Protein AF-G2GWY9-F1 (afdb_monomer_lite)

Structure (mmCIF, N/CA/C/O backbone):
data_AF-G2GWY9-F1
#
_entry.id   AF-G2GWY9-F1
#
loop_
_atom_site.group_PDB
_atom_site.id
_atom_site.type_symbol
_atom_site.label_atom_id
_atom_site.label_alt_id
_atom_site.label_comp_id
_atom_site.label_asym_id
_atom_site.label_entity_id
_atom_site.label_seq_id
_atom_site.pdbx_PDB_ins_code
_atom_site.Cartn_x
_atom_site.Cartn_y
_atom_site.Cartn_z
_atom_site.occupancy
_atom_site.B_iso_or_equiv
_atom_site.auth_seq_id
_atom_site.auth_comp_id
_atom_site.auth_asym_id
_atom_site.auth_atom_id
_atom_site.pdbx_PDB_model_num
ATOM 1 N N . MET A 1 1 ? -8.619 1.370 -12.839 1.00 48.69 1 MET A N 1
ATOM 2 C CA . MET A 1 1 ? -7.905 0.790 -11.682 1.00 48.69 1 MET A CA 1
ATOM 3 C C . MET A 1 1 ? -6.491 1.363 -11.660 1.00 48.69 1 MET A C 1
ATOM 5 O O . MET A 1 1 ? -5.942 1.503 -12.750 1.00 48.69 1 MET A O 1
ATOM 9 N N . PRO A 1 2 ? -5.930 1.758 -10.501 1.00 54.81 2 PRO A N 1
ATOM 10 C CA . PRO A 1 2 ? -4.508 2.102 -10.383 1.00 54.81 2 PRO A CA 1
ATOM 11 C C . PRO A 1 2 ? -3.630 0.931 -10.850 1.00 54.81 2 PRO A C 1
ATOM 13 O O . PRO A 1 2 ? -4.006 -0.222 -10.647 1.00 54.81 2 PRO A O 1
ATOM 16 N N . ILE A 1 3 ? -2.492 1.213 -11.489 1.00 65.06 3 ILE A N 1
ATOM 17 C CA . ILE A 1 3 ? -1.574 0.176 -11.985 1.00 65.06 3 ILE A CA 1
ATOM 18 C C . ILE A 1 3 ? -0.613 -0.192 -10.854 1.00 65.06 3 ILE A C 1
ATOM 20 O O . ILE A 1 3 ? 0.190 0.644 -10.438 1.00 65.06 3 ILE A O 1
ATOM 24 N N . LEU A 1 4 ? -0.711 -1.427 -10.362 1.00 69.31 4 LEU A N 1
ATOM 25 C CA . LEU A 1 4 ? 0.259 -1.999 -9.433 1.00 69.31 4 LEU A CA 1
ATOM 26 C C . LEU A 1 4 ? 1.441 -2.571 -10.231 1.00 69.31 4 LEU A C 1
ATOM 28 O O . LEU A 1 4 ? 1.207 -3.274 -11.218 1.00 69.31 4 LEU A O 1
ATOM 32 N N . PRO A 1 5 ? 2.695 -2.302 -9.829 1.00 73.06 5 PRO A N 1
ATOM 33 C CA . PRO A 1 5 ? 3.853 -3.015 -10.357 1.00 73.06 5 PRO A CA 1
ATOM 34 C C . PRO A 1 5 ? 3.699 -4.543 -10.272 1.00 73.06 5 PRO A C 1
ATOM 36 O O . PRO A 1 5 ? 2.915 -5.063 -9.479 1.00 73.06 5 PRO A O 1
ATOM 39 N N . MET A 1 6 ? 4.456 -5.266 -11.099 1.00 80.75 6 MET A N 1
ATOM 40 C CA . MET A 1 6 ? 4.579 -6.723 -10.984 1.00 80.75 6 MET A CA 1
ATOM 41 C C . MET A 1 6 ? 5.172 -7.086 -9.620 1.00 80.75 6 MET A C 1
ATOM 43 O O . MET A 1 6 ? 6.232 -6.567 -9.268 1.00 80.75 6 MET A O 1
ATOM 47 N N . GLY A 1 7 ? 4.532 -7.990 -8.883 1.00 83.38 7 GLY A N 1
ATOM 48 C CA . GLY A 1 7 ? 5.047 -8.448 -7.593 1.00 83.38 7 GLY A CA 1
ATOM 49 C C . GLY A 1 7 ? 3.990 -9.094 -6.710 1.00 83.38 7 GLY A C 1
ATOM 50 O O . GLY A 1 7 ? 2.812 -9.137 -7.070 1.00 83.38 7 GLY A O 1
ATOM 51 N N . ASP A 1 8 ? 4.433 -9.581 -5.555 1.00 86.31 8 ASP A N 1
ATOM 52 C CA . ASP A 1 8 ? 3.576 -10.202 -4.550 1.00 86.31 8 ASP A CA 1
ATOM 53 C C . ASP A 1 8 ? 3.061 -9.155 -3.566 1.00 86.31 8 ASP A C 1
ATOM 55 O O . ASP A 1 8 ? 3.821 -8.349 -3.022 1.00 86.31 8 ASP A O 1
ATOM 59 N N . TYR A 1 9 ? 1.750 -9.171 -3.348 1.00 84.56 9 TYR A N 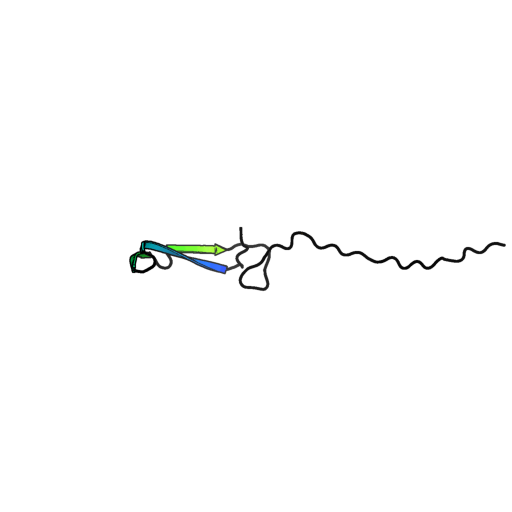1
ATOM 60 C CA . TYR A 1 9 ? 1.061 -8.233 -2.480 1.00 84.56 9 TYR A CA 1
ATOM 61 C C . TYR A 1 9 ? 0.274 -8.965 -1.407 1.00 84.56 9 TYR A C 1
ATOM 63 O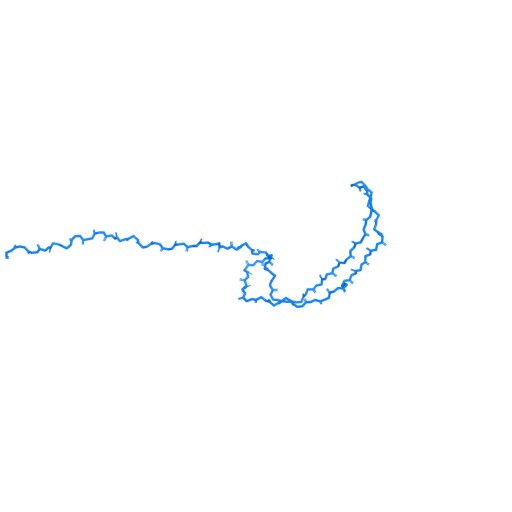 O . TYR A 1 9 ? -0.294 -10.035 -1.633 1.00 84.56 9 TYR A O 1
ATOM 71 N N . SER A 1 10 ? 0.203 -8.310 -0.252 1.00 89.31 10 SER A N 1
ATOM 72 C CA . SER A 1 10 ? -0.603 -8.721 0.884 1.00 89.31 10 SER A CA 1
ATOM 73 C C . SER A 1 10 ? -1.767 -7.766 1.107 1.00 89.31 10 SER A C 1
ATOM 75 O O . SER A 1 10 ? -1.585 -6.546 1.109 1.00 89.31 10 SER A O 1
ATOM 77 N N . ILE A 1 11 ? -2.959 -8.319 1.329 1.00 86.12 11 ILE A N 1
ATOM 78 C CA . ILE A 1 11 ? -4.125 -7.574 1.806 1.00 86.12 11 ILE A CA 1
ATOM 79 C C . ILE A 1 11 ? -4.294 -7.829 3.304 1.00 86.12 11 ILE A C 1
ATOM 81 O O . ILE A 1 11 ? -4.563 -8.953 3.728 1.00 86.12 11 ILE A O 1
ATOM 85 N N . CYS A 1 12 ? -4.208 -6.762 4.097 1.00 87.69 12 CYS A N 1
ATOM 86 C CA . CYS A 1 12 ? -4.629 -6.762 5.496 1.00 87.69 12 CYS A CA 1
ATOM 87 C C . CYS A 1 12 ? -6.097 -6.338 5.593 1.00 87.69 12 CYS A C 1
ATOM 89 O O . CYS A 1 12 ? -6.506 -5.358 4.967 1.00 87.69 12 CYS A O 1
ATOM 91 N N . ILE A 1 13 ? -6.879 -7.055 6.398 1.00 85.50 13 ILE A N 1
ATOM 92 C CA . ILE A 1 13 ? -8.294 -6.750 6.629 1.00 85.50 13 ILE A CA 1
ATOM 93 C C . ILE A 1 13 ? -8.455 -6.344 8.087 1.00 85.50 13 ILE A C 1
ATOM 95 O O . ILE A 1 13 ? -8.029 -7.068 8.987 1.00 85.50 13 ILE A O 1
ATOM 99 N N . ALA A 1 14 ? -9.086 -5.197 8.320 1.00 87.00 14 ALA A N 1
ATOM 100 C CA . ALA A 1 14 ? -9.389 -4.717 9.657 1.00 87.00 14 ALA A CA 1
ATOM 101 C C . ALA A 1 14 ? -10.852 -4.278 9.757 1.00 87.00 14 ALA A C 1
ATOM 103 O O . ALA A 1 14 ? -11.380 -3.631 8.852 1.00 87.00 14 ALA A O 1
ATOM 104 N N . ILE A 1 15 ? -11.485 -4.624 10.875 1.00 84.12 15 ILE A N 1
ATOM 105 C CA . ILE A 1 15 ? -12.806 -4.139 11.270 1.00 84.12 15 ILE A CA 1
ATOM 106 C C . ILE A 1 15 ? -12.611 -3.318 12.537 1.00 84.12 15 ILE A C 1
ATOM 108 O O . ILE A 1 15 ? -12.090 -3.818 13.538 1.00 84.12 15 ILE A O 1
ATOM 112 N N . ALA A 1 16 ? -13.028 -2.061 12.485 1.00 85.88 16 ALA A N 1
ATOM 113 C CA . ALA A 1 16 ? -12.967 -1.142 13.606 1.00 85.88 16 ALA A CA 1
ATOM 114 C C . ALA A 1 16 ? -14.277 -0.358 13.706 1.00 85.88 16 ALA A C 1
ATOM 116 O O . ALA A 1 16 ? -14.905 -0.053 12.691 1.00 85.88 16 ALA A O 1
ATOM 117 N N . GLU A 1 17 ? -14.664 -0.030 14.930 1.00 81.56 17 GLU A N 1
ATOM 118 C CA . GLU A 1 17 ? -15.801 0.824 15.258 1.00 81.56 17 GLU A CA 1
ATOM 119 C C . GLU A 1 17 ? -15.305 1.952 16.162 1.00 81.56 17 GLU A C 1
ATOM 121 O O . GLU A 1 17 ? -14.290 1.819 16.844 1.00 81.56 17 GLU A O 1
ATOM 126 N N . GLY A 1 18 ? -15.991 3.086 16.165 1.00 83.00 18 GLY A N 1
ATOM 127 C CA . GLY A 1 18 ? -15.697 4.164 17.095 1.00 83.00 18 GLY A CA 1
ATOM 128 C C . GLY A 1 18 ? -15.873 5.543 16.487 1.00 83.00 18 GLY A C 1
ATOM 129 O O . GLY A 1 18 ? -16.431 5.719 15.403 1.00 83.00 18 GLY A O 1
ATOM 130 N N . THR A 1 19 ? -15.387 6.542 17.208 1.00 80.69 19 THR A N 1
ATOM 131 C CA . THR A 1 19 ? -15.407 7.947 16.796 1.00 80.69 19 THR A CA 1
ATOM 132 C C . THR A 1 19 ? -14.001 8.394 16.401 1.00 80.69 19 THR A C 1
ATOM 134 O O . THR A 1 19 ? -13.022 7.731 16.719 1.00 80.69 19 THR A O 1
ATOM 137 N N . GLN A 1 20 ? -13.862 9.566 15.773 1.00 72.75 20 GLN A N 1
ATOM 138 C CA . GLN A 1 20 ? -12.550 10.153 15.443 1.00 72.75 20 GLN A CA 1
ATOM 139 C C . GLN A 1 20 ? -11.615 10.309 16.667 1.00 72.75 20 GLN A C 1
ATOM 141 O O . GLN A 1 20 ? -10.406 10.450 16.503 1.00 72.75 20 GLN A O 1
ATOM 146 N N . LYS A 1 21 ? -12.170 10.342 17.889 1.00 71.62 21 LYS A N 1
ATOM 147 C CA . LYS A 1 21 ? -11.413 10.443 19.147 1.00 71.62 21 LYS A CA 1
ATOM 148 C C . LYS A 1 21 ? -11.076 9.091 19.769 1.00 71.62 21 LYS A C 1
ATOM 150 O O . LYS A 1 21 ? -10.137 9.024 20.553 1.00 71.62 21 LYS A O 1
ATOM 155 N N . GLU A 1 22 ? -11.843 8.052 19.462 1.00 60.94 22 GLU A N 1
ATOM 156 C CA . GLU A 1 22 ? -11.748 6.765 20.141 1.00 60.94 22 GLU A CA 1
ATOM 157 C C . GLU A 1 22 ? -12.083 5.657 19.146 1.00 60.94 22 GLU A C 1
AT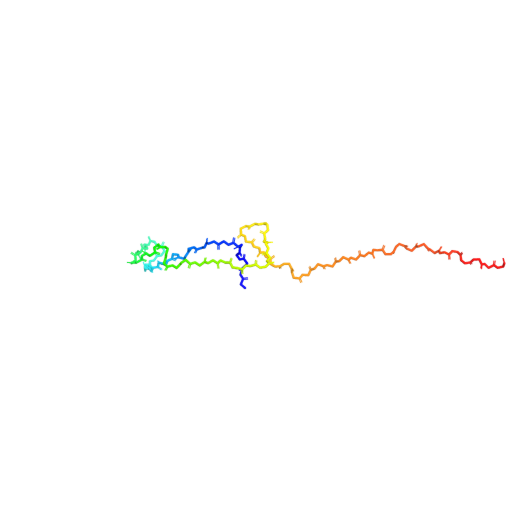OM 159 O O . GLU A 1 22 ? -13.238 5.486 18.757 1.00 60.94 22 GLU A O 1
ATOM 164 N N . HIS A 1 23 ? -11.043 4.958 18.694 1.00 72.88 23 HIS A N 1
ATOM 165 C CA . HIS A 1 23 ? -11.122 3.891 17.703 1.00 72.88 23 HIS A CA 1
ATOM 166 C C . HIS A 1 23 ? -10.948 2.540 18.403 1.00 72.88 23 HIS A C 1
ATOM 168 O O . HIS A 1 23 ? -9.901 2.276 18.993 1.00 72.88 23 HIS A O 1
ATOM 174 N N . ILE A 1 24 ? -11.955 1.673 18.324 1.00 78.56 24 ILE A N 1
ATOM 175 C CA . ILE A 1 24 ? -11.920 0.304 18.840 1.00 78.56 24 ILE A CA 1
ATOM 176 C C . ILE A 1 24 ? -11.674 -0.637 17.662 1.00 78.56 24 ILE A C 1
ATOM 178 O O . ILE A 1 24 ? -12.474 -0.743 16.736 1.00 78.56 24 ILE A O 1
ATOM 182 N N . HIS A 1 25 ? -10.541 -1.332 17.691 1.00 76.69 25 HIS A N 1
ATOM 183 C CA . HIS A 1 25 ? -10.194 -2.332 16.687 1.00 76.69 25 HIS A CA 1
ATOM 184 C C . HIS A 1 25 ? -10.809 -3.670 17.111 1.00 76.69 25 HIS A C 1
ATOM 186 O O . HIS A 1 25 ? -10.393 -4.247 18.113 1.00 76.69 25 HIS A O 1
ATOM 192 N N . HIS A 1 26 ? -11.799 -4.168 16.369 1.00 78.25 26 HIS A N 1
ATOM 193 C CA . HIS A 1 26 ? -12.488 -5.420 16.701 1.00 78.25 26 HIS A CA 1
ATOM 194 C C . HIS A 1 26 ? -11.761 -6.644 16.159 1.00 78.25 26 HIS A C 1
ATOM 196 O O . HIS A 1 26 ? -11.693 -7.675 16.823 1.00 78.25 26 HIS A O 1
ATOM 202 N N . HIS A 1 27 ? -11.240 -6.546 14.938 1.00 79.56 27 HIS A N 1
ATOM 203 C CA . HIS A 1 27 ? -10.552 -7.653 14.294 1.00 79.56 27 HIS A CA 1
ATOM 204 C C . HIS A 1 27 ? -9.495 -7.114 13.341 1.00 79.56 27 HIS A C 1
ATOM 206 O O . HIS A 1 27 ? -9.771 -6.207 12.557 1.00 79.56 27 HIS A O 1
ATOM 212 N N . TRP A 1 28 ? -8.302 -7.696 13.390 1.00 82.56 28 TRP A N 1
ATOM 213 C CA . TRP A 1 28 ? -7.227 -7.423 12.449 1.00 82.56 28 TRP A CA 1
ATOM 214 C C . TRP A 1 28 ? -6.654 -8.747 11.959 1.00 82.56 28 TRP A C 1
ATOM 216 O O . TRP A 1 28 ? -6.146 -9.534 12.754 1.00 82.56 28 TRP A O 1
ATOM 226 N N . ILE A 1 29 ? -6.722 -8.981 10.652 1.00 84.50 29 ILE A N 1
ATOM 227 C CA . ILE A 1 29 ? -6.088 -10.128 10.004 1.00 84.50 29 ILE A CA 1
ATOM 228 C C . ILE A 1 29 ? -4.936 -9.605 9.158 1.00 84.50 29 ILE A C 1
ATOM 230 O O . ILE A 1 29 ? -5.143 -8.910 8.158 1.00 84.50 29 ILE A O 1
ATOM 234 N N . HIS A 1 30 ? -3.720 -9.925 9.591 1.00 81.44 30 HIS A N 1
ATOM 235 C CA . HIS A 1 30 ? -2.527 -9.728 8.781 1.00 81.44 30 HIS A CA 1
ATOM 236 C C . HIS A 1 30 ? -2.509 -10.758 7.658 1.00 81.44 30 HIS A C 1
ATOM 238 O O . HIS A 1 30 ? -2.866 -11.913 7.884 1.00 81.44 30 HIS A O 1
ATOM 244 N N . ASP A 1 31 ? -2.094 -10.332 6.467 1.00 75.75 31 ASP A N 1
ATOM 245 C CA . ASP A 1 31 ? -1.848 -11.235 5.342 1.00 75.75 31 ASP A CA 1
ATOM 246 C C . ASP A 1 31 ? -3.050 -12.115 4.969 1.00 75.75 31 ASP A C 1
ATOM 248 O O . ASP A 1 31 ? -2.904 -13.265 4.563 1.00 75.75 31 ASP A O 1
ATOM 252 N N . ALA A 1 32 ? -4.260 -11.558 5.081 1.00 81.25 32 ALA A N 1
ATOM 253 C CA . ALA A 1 32 ? -5.505 -12.287 4.862 1.00 81.25 32 ALA A CA 1
ATOM 254 C C . ALA A 1 32 ? -5.607 -12.864 3.441 1.00 81.25 32 ALA A C 1
ATOM 256 O O . ALA A 1 32 ? -6.220 -13.912 3.238 1.00 81.25 32 ALA A O 1
ATOM 257 N N . ILE A 1 33 ? -5.032 -12.169 2.453 1.00 86.62 33 ILE A N 1
ATOM 258 C CA . ILE A 1 33 ? -5.008 -12.595 1.052 1.00 86.62 33 ILE A CA 1
ATOM 259 C C . ILE A 1 33 ? -3.659 -12.219 0.440 1.00 86.62 33 ILE A C 1
ATOM 261 O O . ILE A 1 33 ? -3.323 -11.035 0.381 1.00 86.62 33 ILE A O 1
ATOM 265 N N . MET A 1 34 ? -2.927 -13.218 -0.059 1.00 86.25 34 MET A N 1
ATOM 266 C CA . MET A 1 34 ? -1.768 -13.027 -0.936 1.00 86.25 34 MET A CA 1
ATOM 267 C C . MET A 1 34 ? -2.207 -13.088 -2.393 1.00 86.25 34 MET A C 1
ATOM 269 O O . MET A 1 34 ? -2.947 -13.998 -2.775 1.00 86.25 34 MET A O 1
ATOM 273 N N . PHE A 1 35 ? -1.723 -12.171 -3.224 1.00 85.88 35 PHE A N 1
ATOM 274 C CA . PHE A 1 35 ? -1.892 -12.283 -4.669 1.00 85.88 35 PHE A CA 1
ATOM 275 C C . PHE A 1 35 ?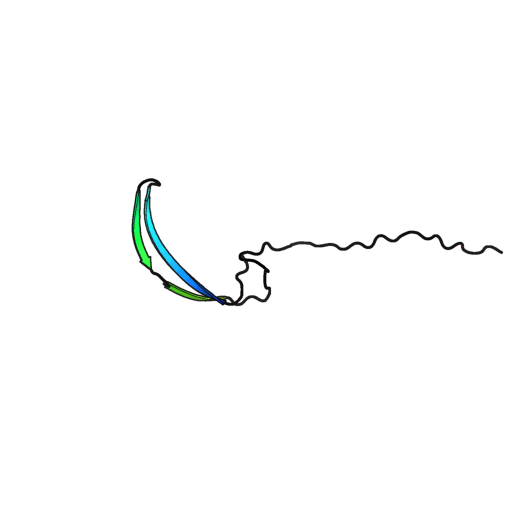 -0.720 -11.658 -5.423 1.00 85.88 35 PHE A C 1
ATOM 277 O O . PHE A 1 35 ? -0.115 -10.684 -4.976 1.00 85.88 35 PHE A O 1
ATOM 284 N N . THR A 1 36 ? -0.429 -12.212 -6.595 1.00 84.06 36 THR A N 1
ATOM 285 C CA . THR A 1 36 ? 0.600 -11.691 -7.493 1.00 84.06 36 THR A CA 1
ATOM 286 C C . THR A 1 36 ? -0.048 -10.751 -8.507 1.00 84.06 36 THR A C 1
ATOM 288 O O . THR A 1 36 ? -0.991 -11.115 -9.214 1.00 84.06 36 THR A O 1
ATOM 291 N N . SER A 1 37 ? 0.442 -9.516 -8.577 1.00 80.62 37 SER A N 1
ATOM 292 C CA . SER A 1 37 ? 0.026 -8.548 -9.590 1.00 80.62 37 SER A CA 1
ATOM 293 C C . SER A 1 37 ? 0.678 -8.889 -10.927 1.00 80.62 37 SER A C 1
ATOM 295 O O . SER A 1 37 ? 1.905 -8.955 -11.022 1.00 80.62 37 SER A O 1
ATOM 297 N N . HIS A 1 38 ? -0.146 -9.068 -11.962 1.00 76.00 38 HIS A N 1
ATOM 298 C CA . HIS A 1 38 ? 0.291 -9.209 -13.347 1.00 76.00 38 HIS A CA 1
ATOM 299 C C . HIS A 1 38 ? -0.065 -7.936 -14.140 1.00 76.00 38 HIS A C 1
ATOM 301 O O . HIS A 1 38 ? -1.236 -7.674 -14.405 1.00 76.00 38 HIS A O 1
ATOM 307 N N . ALA A 1 39 ? 0.932 -7.136 -14.527 1.00 66.12 39 ALA A N 1
ATOM 308 C CA . ALA A 1 39 ? 0.802 -5.884 -15.265 1.00 66.12 39 ALA A CA 1
ATOM 309 C C . ALA A 1 39 ? 1.748 -5.838 -16.480 1.00 66.12 39 ALA A C 1
ATOM 311 O O . ALA A 1 39 ? 2.927 -6.169 -16.392 1.00 66.12 39 ALA A O 1
ATOM 312 N N . SER A 1 40 ? 1.234 -5.369 -17.619 1.00 58.31 40 SER A N 1
ATOM 313 C CA . SER A 1 40 ? 1.975 -5.226 -18.883 1.00 58.31 40 SER A CA 1
ATOM 314 C C . SER A 1 40 ? 2.676 -3.869 -19.053 1.00 58.31 40 SER A C 1
ATOM 316 O O . SER A 1 40 ? 3.272 -3.615 -20.096 1.00 58.31 40 SER A O 1
ATOM 318 N N . SER A 1 41 ? 2.590 -2.978 -18.059 1.00 57.69 41 SER A N 1
ATOM 319 C CA . SER A 1 41 ? 3.193 -1.641 -18.081 1.00 57.69 41 SER A CA 1
ATOM 320 C C . SER A 1 41 ? 3.788 -1.311 -16.716 1.00 57.69 41 SER A C 1
ATOM 322 O O . SER A 1 41 ? 3.094 -1.365 -15.703 1.00 57.69 41 SER A O 1
ATOM 324 N N . VAL A 1 42 ? 5.064 -0.931 -16.699 1.00 55.84 42 VAL A N 1
ATOM 325 C CA . VAL A 1 42 ? 5.783 -0.491 -15.497 1.00 55.84 42 VAL A CA 1
ATOM 326 C C . VAL A 1 42 ? 5.625 1.020 -15.363 1.00 55.84 42 VAL A C 1
ATOM 328 O O . VAL A 1 42 ? 5.887 1.755 -16.314 1.00 55.84 42 VAL A O 1
ATOM 331 N N . VAL A 1 43 ? 5.209 1.497 -14.190 1.00 53.66 43 VAL A N 1
ATOM 332 C CA . VAL A 1 43 ? 5.376 2.907 -13.829 1.00 53.66 43 VAL A CA 1
ATOM 333 C C . VAL A 1 43 ? 6.708 3.063 -13.095 1.00 53.66 43 VAL A C 1
ATOM 335 O O . VAL A 1 43 ? 7.027 2.284 -12.201 1.00 53.66 43 VAL A O 1
ATOM 338 N N . THR A 1 44 ? 7.503 4.068 -13.453 1.00 55.06 44 THR A N 1
ATOM 339 C CA . THR A 1 44 ? 8.682 4.470 -12.677 1.00 55.06 44 THR A CA 1
ATOM 340 C C . THR A 1 44 ? 8.216 5.249 -11.435 1.00 55.06 44 THR A C 1
ATOM 342 O O . THR A 1 44 ? 8.216 6.478 -11.438 1.00 55.06 44 THR A O 1
ATOM 345 N N . GLY A 1 45 ? 7.714 4.553 -10.406 1.00 59.75 45 GLY A N 1
ATOM 346 C CA . GLY A 1 45 ? 7.211 5.152 -9.157 1.00 59.75 45 GLY A CA 1
ATOM 347 C C . GLY A 1 45 ? 6.306 4.218 -8.333 1.00 59.75 45 GLY A C 1
ATOM 348 O O . GLY A 1 45 ? 6.017 3.106 -8.757 1.00 59.75 45 GLY A O 1
ATOM 349 N N . LEU A 1 46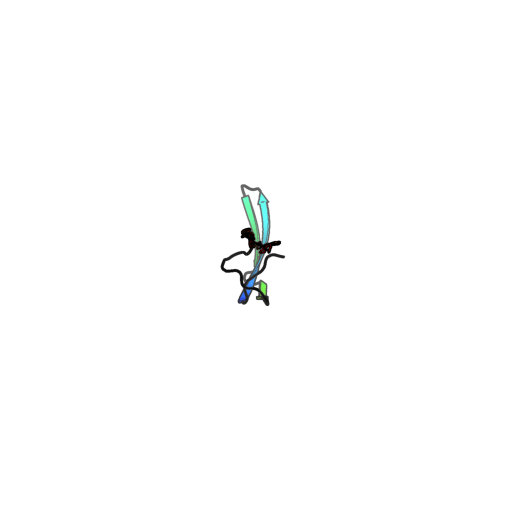 ? 5.842 4.666 -7.155 1.00 52.44 46 LEU A N 1
ATOM 350 C CA . LEU A 1 46 ? 4.934 3.888 -6.283 1.00 52.44 46 LEU A CA 1
ATOM 351 C C . LEU A 1 46 ? 3.480 3.868 -6.807 1.00 52.44 46 LEU A C 1
ATOM 353 O O . LEU A 1 46 ? 2.740 2.924 -6.552 1.00 52.44 46 LEU A O 1
ATOM 357 N N . VAL A 1 47 ? 3.074 4.906 -7.553 1.00 54.84 47 VAL A N 1
ATOM 358 C CA . VAL A 1 47 ? 1.757 5.040 -8.202 1.00 54.84 47 VAL A CA 1
ATOM 359 C C . VAL A 1 47 ? 1.928 5.747 -9.549 1.00 54.84 47 VAL A C 1
ATOM 361 O O . VAL A 1 47 ? 2.588 6.781 -9.627 1.00 54.84 47 VAL A O 1
ATOM 364 N N . GLY A 1 48 ? 1.310 5.212 -10.605 1.00 57.50 48 GLY A N 1
ATOM 365 C CA . GLY A 1 48 ? 1.269 5.828 -11.934 1.00 57.50 48 GLY A CA 1
ATOM 366 C C . GLY A 1 48 ? -0.074 6.464 -12.258 1.00 57.50 48 GLY A C 1
ATOM 367 O O . GLY A 1 48 ? -1.119 5.843 -12.072 1.00 57.50 48 GLY A O 1
ATOM 368 N N . ILE A 1 49 ? -0.048 7.688 -12.787 1.00 70.62 49 ILE A N 1
ATOM 369 C CA . ILE A 1 49 ? -1.223 8.351 -13.364 1.00 70.62 49 ILE A CA 1
ATOM 370 C C . ILE A 1 49 ? -1.192 8.123 -14.884 1.00 70.62 49 ILE A C 1
ATOM 372 O O . ILE A 1 49 ? -0.174 8.419 -15.511 1.00 70.62 49 ILE A O 1
ATOM 376 N N . PRO A 1 50 ? -2.271 7.606 -15.503 1.00 62.59 50 PRO A N 1
ATOM 377 C CA . PRO A 1 50 ? -2.272 7.300 -16.929 1.00 62.59 50 PRO A CA 1
ATOM 378 C C . PRO A 1 50 ? -2.194 8.578 -17.771 1.00 62.59 50 PRO A C 1
ATOM 380 O O . PRO A 1 50 ? -3.075 9.440 -17.702 1.00 62.59 50 PRO A O 1
ATOM 383 N N . MET A 1 51 ? -1.160 8.677 -18.607 1.00 77.56 51 MET A N 1
ATOM 384 C CA . MET A 1 51 ? -1.016 9.761 -19.576 1.00 77.56 51 MET A CA 1
ATOM 385 C C . MET A 1 51 ? -1.934 9.480 -20.770 1.00 77.56 51 MET A C 1
ATOM 387 O O . MET A 1 51 ? -1.668 8.597 -21.578 1.00 77.56 51 MET A O 1
ATOM 391 N N . LYS A 1 52 ? -3.068 10.186 -20.841 1.00 79.94 52 LYS A N 1
ATOM 392 C CA . LYS A 1 52 ? -4.132 9.890 -21.817 1.00 79.94 52 LYS A CA 1
ATOM 393 C C . LYS A 1 52 ? -3.819 10.352 -23.243 1.00 79.94 52 LYS A C 1
ATOM 395 O O . LYS A 1 52 ? -4.390 9.800 -24.175 1.00 79.94 52 LYS A O 1
ATOM 400 N N . ASN A 1 53 ? -2.979 11.375 -23.423 1.00 75.50 53 ASN A N 1
ATOM 401 C CA . ASN A 1 53 ? -2.659 11.914 -24.745 1.00 75.50 53 ASN A CA 1
ATOM 402 C C . ASN A 1 53 ? -1.295 12.627 -24.743 1.00 75.50 53 ASN A C 1
ATOM 404 O O . ASN A 1 53 ? -1.050 13.474 -23.885 1.00 75.50 53 ASN A O 1
ATOM 408 N N . ILE A 1 54 ? -0.441 12.294 -25.712 1.00 80.00 54 ILE A N 1
ATOM 409 C CA . ILE A 1 54 ? 0.800 13.005 -26.037 1.00 80.00 54 ILE A CA 1
ATOM 410 C C . ILE A 1 54 ? 0.796 13.217 -27.551 1.00 80.00 54 ILE A C 1
ATOM 412 O O . ILE A 1 54 ? 0.646 12.256 -28.304 1.00 80.00 54 ILE A O 1
ATOM 416 N N . LEU A 1 55 ? 0.988 14.458 -28.001 1.00 84.12 55 LEU A N 1
ATOM 417 C CA . LEU A 1 55 ? 1.122 14.791 -29.418 1.00 84.12 55 LEU A CA 1
ATOM 418 C C . LEU A 1 55 ? 2.497 15.399 -29.672 1.00 84.12 55 LEU A C 1
ATOM 420 O O . LEU A 1 55 ? 2.908 16.334 -28.986 1.00 84.12 55 LEU A O 1
ATOM 424 N N . LEU A 1 56 ? 3.185 14.882 -30.686 1.00 79.25 56 LEU A N 1
ATOM 425 C CA . LEU A 1 56 ? 4.422 15.451 -31.203 1.00 79.25 56 LEU A CA 1
ATOM 426 C C . LEU A 1 56 ? 4.109 16.120 -32.546 1.00 79.25 56 LEU A C 1
ATOM 428 O O . LEU A 1 56 ? 3.645 15.454 -33.469 1.00 79.25 56 LEU A O 1
ATOM 432 N N . ALA A 1 57 ? 4.353 17.425 -32.662 1.00 83.44 57 ALA A N 1
ATOM 433 C CA . ALA A 1 57 ? 4.168 18.165 -33.908 1.00 83.44 57 ALA A CA 1
ATOM 434 C C . ALA A 1 57 ? 5.511 18.711 -34.402 1.00 83.44 57 ALA A C 1
ATOM 436 O O . ALA A 1 57 ? 6.231 19.383 -33.664 1.00 83.44 57 ALA A O 1
ATOM 437 N N . ILE A 1 58 ? 5.837 18.437 -35.666 1.00 81.69 58 ILE A N 1
ATOM 438 C CA . ILE A 1 58 ? 7.013 18.997 -36.335 1.00 81.69 58 ILE A CA 1
ATOM 439 C C . ILE A 1 58 ? 6.597 20.326 -36.967 1.00 81.69 58 ILE A C 1
ATOM 441 O O . ILE A 1 58 ? 5.690 20.371 -37.799 1.00 81.69 58 ILE A O 1
ATOM 445 N N . LYS A 1 59 ? 7.266 21.419 -36.592 1.00 76.12 59 LYS A N 1
ATOM 446 C CA . LYS A 1 59 ? 7.078 22.719 -37.243 1.00 76.12 59 LYS A CA 1
ATOM 447 C C . LYS A 1 59 ? 7.797 22.699 -38.594 1.00 76.12 59 LYS A C 1
ATOM 449 O O . LYS A 1 59 ? 9.023 22.743 -38.642 1.00 76.12 59 LYS A O 1
ATOM 454 N N . GLN A 1 60 ? 7.035 22.630 -39.682 1.00 71.25 60 GLN A N 1
ATOM 455 C CA . GLN A 1 60 ? 7.552 22.803 -41.041 1.00 71.25 60 GLN A CA 1
ATOM 456 C C . GLN A 1 60 ? 8.065 24.243 -41.183 1.00 71.25 60 GLN A C 1
ATOM 458 O O . GLN A 1 60 ? 7.284 25.194 -41.126 1.00 71.25 60 GLN A O 1
ATOM 463 N N . ASN A 1 61 ? 9.382 24.414 -41.304 1.00 66.19 61 ASN A N 1
ATOM 464 C CA . ASN A 1 61 ? 9.980 25.718 -41.559 1.00 66.19 61 ASN A CA 1
ATOM 465 C C . ASN A 1 61 ? 9.937 25.964 -43.073 1.00 66.19 61 ASN A C 1
ATOM 467 O O . ASN A 1 61 ? 10.549 25.226 -43.841 1.00 66.19 61 ASN A O 1
ATOM 471 N N . HIS A 1 62 ? 9.168 26.961 -43.499 1.00 60.69 62 HIS A N 1
ATOM 472 C CA . HIS A 1 62 ? 9.017 27.326 -44.902 1.00 60.69 62 HIS A CA 1
ATOM 473 C C . HIS A 1 62 ? 10.356 27.823 -45.472 1.00 60.69 62 HIS A C 1
ATOM 475 O O . HIS A 1 62 ? 10.797 28.923 -45.146 1.00 60.69 62 HIS A O 1
ATOM 481 N N . GLN A 1 63 ? 10.989 27.034 -46.342 1.00 51.91 63 GLN A N 1
ATOM 482 C CA . GLN A 1 63 ? 11.952 27.541 -47.318 1.00 51.91 63 GLN A CA 1
ATOM 483 C C . GLN A 1 63 ? 11.282 27.487 -48.686 1.00 51.91 63 GLN A C 1
ATOM 485 O O . GLN A 1 63 ? 11.147 26.425 -49.290 1.00 51.91 63 GLN A O 1
ATOM 490 N N . GLY A 1 64 ? 10.810 28.653 -49.131 1.00 52.78 64 GLY A N 1
ATOM 491 C CA . GLY A 1 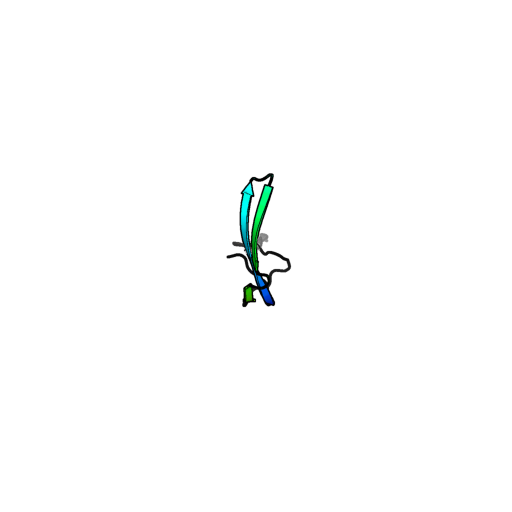64 ? 10.369 28.873 -50.497 1.00 52.78 64 GLY A CA 1
ATOM 492 C C . GLY A 1 64 ? 11.522 28.572 -51.445 1.00 52.78 64 GLY A C 1
ATOM 493 O O . GLY A 1 64 ? 12.487 29.329 -51.531 1.00 52.78 64 GLY A O 1
ATOM 494 N N . VAL A 1 65 ? 11.424 27.435 -52.127 1.00 56.78 65 VAL A N 1
ATOM 495 C CA . VAL A 1 65 ? 12.253 27.122 -53.283 1.00 56.78 65 VAL A CA 1
ATOM 496 C C . VAL A 1 65 ? 11.818 28.073 -54.392 1.00 56.78 65 VAL A C 1
ATOM 498 O O . VAL A 1 65 ? 10.711 27.982 -54.914 1.00 56.78 65 VAL A O 1
ATOM 501 N N . ILE A 1 66 ? 12.701 29.016 -54.699 1.00 59.88 66 ILE A N 1
ATOM 502 C CA . ILE A 1 66 ? 12.749 29.783 -55.943 1.00 59.88 66 ILE A CA 1
ATOM 503 C C . ILE A 1 66 ? 12.639 28.807 -57.121 1.00 59.88 66 ILE A C 1
ATOM 505 O O . ILE A 1 66 ? 13.606 28.132 -57.468 1.00 59.88 66 ILE A O 1
ATOM 509 N N . SER A 1 67 ? 11.450 28.709 -57.719 1.00 51.56 67 SER A N 1
ATOM 510 C CA . SER A 1 67 ? 11.286 28.127 -59.046 1.00 51.56 67 SER A CA 1
ATOM 511 C C . SER A 1 67 ? 11.702 29.178 -60.070 1.00 51.56 67 SER A C 1
ATOM 513 O O . SER A 1 67 ? 11.021 30.185 -60.261 1.00 51.56 67 SER A O 1
ATOM 515 N N . SER A 1 68 ? 12.857 28.914 -60.669 1.00 46.62 68 SER A N 1
ATOM 516 C CA . SER A 1 68 ? 13.353 29.429 -61.941 1.00 46.62 68 SER A CA 1
ATOM 517 C C . SER A 1 68 ? 12.233 29.753 -62.933 1.00 46.62 68 SER A C 1
ATOM 519 O O . SER A 1 68 ? 11.475 28.859 -63.313 1.00 46.62 68 SER A O 1
ATOM 521 N N . ASN A 1 69 ? 12.180 31.011 -63.365 1.00 48.31 69 ASN A N 1
ATOM 522 C CA . ASN A 1 69 ? 11.489 31.420 -64.578 1.00 48.31 69 ASN A CA 1
ATOM 523 C C . ASN A 1 69 ? 12.550 31.939 -65.559 1.00 48.31 69 ASN A C 1
ATOM 525 O O . ASN A 1 69 ? 13.354 32.787 -65.168 1.00 48.31 69 ASN A O 1
ATOM 529 N N . GLU A 1 70 ? 12.455 31.419 -66.786 1.00 43.44 70 GLU A N 1
ATOM 530 C CA . GLU A 1 70 ? 13.288 31.614 -67.993 1.00 43.44 70 GLU A CA 1
ATOM 531 C C . GLU A 1 70 ? 14.554 30.755 -68.126 1.00 43.44 70 GLU A C 1
ATOM 533 O O . GLU A 1 70 ? 15.543 30.955 -67.387 1.00 43.44 70 GLU A O 1
#

pLDDT: mean 71.78, std 12.89, range [43.44, 89.31]

Organism: NCBI:txid1005043

Sequence (70 aa):
MPILPMGDYSICIAIAEGTQKEHIHHHWIHDAIMFTSHASSVVTGLVGIPMKNILLAIKQNHQGVISSNE

InterPro domains:
  IPR029439 Wzt, C-terminal [PF14524] (2-48)

Secondary structure (DSSP, 8-state):
---PPSEEEEEEEEEEEEETTEEEEEEEEEEEEEEEE--SS--SSSS-----------------------

Foldseek 3Di:
DWQADWDKDFDKDWDWDDDPVDIGTPDIDGRPDIDTHDDPDDDPDRTDDDPPDDDDDDDDDDDPDPDDDD

Radius of gyration: 27.83 Å; chains: 1; bounding box: 29×45×88 Å